Protein AF-A0A0S4R2A6-F1 (afdb_monomer)

Foldseek 3Di:
DEAVPDDPDDDDPVVLCVNLVVVVWDFAFPAVPDVVTDTYTHHPVVVVVVVVVVVVVCVVQPDDAAEAEQEDELPDDPVVLVVSLVVCLVSLLQQHKYKYKYFADDPCQVPCVSVQVSVVVSCVVCVVFWHWPAHWDDDRRMTITMIGGPDHRDRPPPPPPPDPDD

Mean predicted aligned error: 11.45 Å

pLDDT: mean 87.38, std 13.79, range [41.09, 98.19]

Structure (mmCIF, N/CA/C/O backbone):
data_AF-A0A0S4R2A6-F1
#
_entry.id   AF-A0A0S4R2A6-F1
#
loop_
_atom_site.group_PDB
_atom_site.id
_atom_site.type_symbol
_atom_site.label_atom_id
_atom_site.label_alt_id
_atom_site.label_comp_id
_atom_site.label_asym_id
_atom_site.label_entity_id
_atom_site.label_seq_id
_atom_site.pdbx_PDB_ins_code
_atom_site.Cartn_x
_atom_site.Cartn_y
_atom_site.Cartn_z
_atom_site.occupancy
_atom_site.B_iso_or_equiv
_atom_site.auth_seq_id
_atom_site.auth_comp_id
_atom_site.auth_asym_id
_atom_site.auth_atom_id
_atom_site.pdbx_PDB_model_num
ATOM 1 N N . MET A 1 1 ? -30.304 -0.142 32.730 1.00 82.12 1 MET A N 1
ATOM 2 C CA . MET A 1 1 ? -30.134 -1.591 32.470 1.00 82.12 1 MET A CA 1
ATOM 3 C C . MET A 1 1 ? -29.332 -2.183 33.611 1.00 82.12 1 MET A C 1
ATOM 5 O O . MET A 1 1 ? -28.388 -1.523 34.043 1.00 82.12 1 MET A O 1
ATOM 9 N N . GLY A 1 2 ? -29.697 -3.368 34.093 1.00 80.25 2 GLY A N 1
ATOM 10 C CA . GLY A 1 2 ? -28.904 -4.085 35.093 1.00 80.25 2 GLY A CA 1
ATOM 11 C C . GLY A 1 2 ? -27.649 -4.726 34.495 1.00 80.25 2 GLY A C 1
ATOM 12 O O . GLY A 1 2 ? -27.376 -4.592 33.294 1.00 80.25 2 GLY A O 1
ATOM 13 N N . ALA A 1 3 ? -26.872 -5.398 35.345 1.00 76.69 3 ALA A N 1
ATOM 14 C CA . ALA A 1 3 ? -25.511 -5.851 35.041 1.00 76.69 3 ALA A CA 1
ATOM 15 C C . ALA A 1 3 ? -25.443 -6.811 33.840 1.00 76.69 3 ALA A C 1
ATOM 17 O O . ALA A 1 3 ? -24.618 -6.640 32.936 1.00 76.69 3 ALA A O 1
ATOM 18 N N . GLU A 1 4 ? -26.382 -7.756 33.774 1.00 79.44 4 GLU A N 1
ATOM 19 C CA . GLU A 1 4 ? -26.455 -8.780 32.722 1.00 79.44 4 GLU A CA 1
ATOM 20 C C . GLU A 1 4 ? -27.282 -8.349 31.497 1.00 79.44 4 GLU A C 1
ATOM 22 O O . GLU A 1 4 ? -27.493 -9.126 30.570 1.00 79.44 4 GLU A O 1
ATOM 27 N N . GLY A 1 5 ? -27.711 -7.082 31.442 1.00 76.56 5 GLY A N 1
ATOM 28 C CA . GLY A 1 5 ? -28.502 -6.544 30.328 1.00 76.56 5 GLY A CA 1
ATOM 29 C C . GLY A 1 5 ? -30.015 -6.570 30.546 1.00 76.56 5 GLY A C 1
ATOM 30 O O . GLY A 1 5 ? -30.762 -6.230 29.631 1.00 76.56 5 GLY A O 1
ATOM 31 N N . GLU A 1 6 ? -30.473 -6.901 31.752 1.00 86.06 6 GLU A N 1
ATOM 32 C CA . GLU A 1 6 ? -31.879 -6.785 32.140 1.00 86.06 6 GLU A CA 1
ATOM 33 C C . GLU A 1 6 ? -32.392 -5.336 32.040 1.00 86.06 6 GLU A C 1
ATOM 35 O O . GLU A 1 6 ? -31.704 -4.350 32.354 1.00 86.06 6 GLU A O 1
ATOM 40 N N . GLN A 1 7 ? -33.636 -5.191 31.595 1.00 84.00 7 GLN A N 1
ATOM 41 C CA . GLN A 1 7 ? -34.257 -3.891 31.401 1.00 84.00 7 GLN A CA 1
ATOM 42 C C . GLN A 1 7 ? -35.076 -3.504 32.636 1.00 84.00 7 GLN A C 1
ATOM 44 O O . GLN A 1 7 ? -36.223 -3.898 32.784 1.00 84.00 7 GLN A O 1
ATOM 49 N N . ILE A 1 8 ? -34.473 -2.685 33.500 1.00 83.00 8 ILE A N 1
ATOM 50 C CA . ILE A 1 8 ? -35.092 -2.169 34.737 1.00 83.00 8 ILE A CA 1
ATOM 51 C C . ILE A 1 8 ? -36.173 -1.098 34.445 1.00 83.00 8 ILE A C 1
ATOM 53 O O . ILE A 1 8 ? -37.059 -0.864 35.256 1.00 83.00 8 ILE A O 1
ATOM 57 N N . GLY A 1 9 ? -36.147 -0.471 33.261 1.00 86.50 9 GLY A N 1
ATOM 58 C CA . GLY A 1 9 ? -37.077 0.600 32.877 1.00 86.50 9 GLY A CA 1
ATOM 59 C C . GLY A 1 9 ? -36.553 2.006 33.193 1.00 86.50 9 GLY A C 1
ATOM 60 O O . GLY A 1 9 ? -35.350 2.201 33.374 1.00 86.50 9 GLY A O 1
ATOM 61 N N . ILE A 1 10 ? -37.450 2.999 33.187 1.00 90.94 10 ILE A N 1
ATOM 62 C CA . ILE A 1 10 ? -37.125 4.397 33.511 1.00 90.94 10 ILE A CA 1
ATOM 63 C C . ILE A 1 10 ? -37.256 4.569 35.024 1.00 90.94 10 ILE A C 1
ATOM 65 O O . ILE A 1 10 ? -38.353 4.449 35.561 1.00 90.94 10 ILE A O 1
ATOM 69 N N . VAL A 1 11 ? -36.147 4.871 35.691 1.00 91.38 11 VAL A N 1
ATOM 70 C CA . VAL A 1 11 ? -36.084 5.087 37.142 1.00 91.38 11 VAL A CA 1
ATOM 71 C C . VAL A 1 11 ? -35.444 6.436 37.458 1.00 91.38 11 VAL A C 1
ATOM 73 O O . VAL A 1 11 ? -34.810 7.055 36.599 1.00 91.38 11 VAL A O 1
ATOM 76 N N . SER A 1 12 ? -35.606 6.900 38.697 1.00 93.44 12 SER A N 1
ATOM 77 C CA . SER A 1 12 ? -34.904 8.093 39.175 1.00 93.44 12 SER A CA 1
ATOM 78 C C . SER A 1 12 ? -33.397 7.839 39.300 1.00 93.44 12 SER A C 1
ATOM 80 O O . SER A 1 12 ? -32.956 6.707 39.509 1.00 93.44 12 SER A O 1
ATOM 82 N N . ILE A 1 13 ? -32.591 8.904 39.235 1.00 91.25 13 ILE A N 1
ATOM 83 C CA . ILE A 1 13 ? -31.137 8.793 39.418 1.00 91.25 13 ILE A CA 1
ATOM 84 C C . ILE A 1 13 ? -30.766 8.234 40.800 1.00 91.25 13 ILE A C 1
ATOM 86 O O . ILE A 1 13 ? -29.842 7.438 40.903 1.00 91.25 13 ILE A O 1
ATOM 90 N N . GLY A 1 14 ? -31.509 8.598 41.853 1.00 93.69 14 GLY A N 1
ATOM 91 C CA . GLY A 1 14 ? -31.253 8.112 43.211 1.00 93.69 14 GLY A CA 1
ATOM 92 C C . GLY A 1 14 ? -31.479 6.607 43.342 1.00 93.69 14 GLY A C 1
ATOM 93 O O . GLY A 1 14 ? -30.673 5.909 43.950 1.00 93.69 14 GLY A O 1
ATOM 94 N N . GLU A 1 15 ? -32.533 6.092 42.708 1.00 92.19 15 GLU A N 1
ATOM 95 C CA . GLU A 1 15 ? -32.803 4.656 42.681 1.00 92.19 15 GLU A CA 1
ATOM 96 C C . GLU A 1 15 ? -31.758 3.895 41.863 1.00 92.19 15 GLU A C 1
ATOM 98 O O . GLU A 1 15 ? -31.257 2.869 42.316 1.00 92.19 15 GLU A O 1
ATOM 103 N N . ALA A 1 16 ? -31.352 4.437 40.712 1.00 91.62 16 ALA A N 1
ATOM 104 C CA . ALA A 1 16 ? -30.283 3.859 39.904 1.00 91.62 16 ALA A CA 1
ATOM 105 C C . ALA A 1 16 ? -28.935 3.810 40.651 1.00 91.62 16 ALA A C 1
ATOM 107 O O . ALA A 1 16 ? -28.229 2.807 40.568 1.00 91.62 16 ALA A O 1
ATOM 108 N N . MET A 1 17 ? -28.594 4.862 41.405 1.00 92.94 17 MET A N 1
ATOM 109 C CA . MET A 1 17 ? -27.383 4.910 42.236 1.00 92.94 17 MET A CA 1
ATOM 110 C C . MET A 1 17 ? -27.434 3.902 43.388 1.00 92.94 17 MET A C 1
ATOM 112 O O . MET A 1 17 ? -26.437 3.236 43.654 1.00 92.94 17 MET A O 1
ATOM 116 N N . ARG A 1 18 ? -28.595 3.745 44.040 1.00 93.62 18 ARG A N 1
ATOM 117 C CA . ARG A 1 18 ? -28.790 2.732 45.088 1.00 93.62 18 ARG A CA 1
ATOM 118 C C . ARG A 1 18 ? -28.590 1.319 44.536 1.00 93.62 18 ARG A C 1
ATOM 120 O O . ARG A 1 18 ? -27.851 0.546 45.129 1.00 93.62 18 ARG A O 1
ATOM 127 N N . LEU A 1 19 ? -29.198 1.008 43.389 1.00 91.25 19 LEU A N 1
ATOM 128 C CA . LEU A 1 19 ? -29.057 -0.297 42.732 1.00 91.25 19 LEU A CA 1
ATOM 129 C C . LEU A 1 19 ? -27.605 -0.594 42.331 1.00 91.25 19 LEU A C 1
ATOM 131 O O . LEU A 1 19 ? -27.164 -1.733 42.434 1.00 91.25 19 LEU A O 1
ATOM 135 N N . ALA A 1 20 ? -26.857 0.423 41.892 1.00 92.25 20 ALA A N 1
ATOM 136 C CA . ALA A 1 20 ? -25.431 0.287 41.604 1.00 92.25 20 ALA A CA 1
ATOM 137 C C . ALA A 1 20 ? -24.642 -0.094 42.866 1.00 92.25 20 ALA A C 1
ATOM 139 O O . ALA A 1 20 ? -23.876 -1.052 42.848 1.00 92.25 20 ALA A O 1
ATOM 140 N N . GLN A 1 21 ? -24.896 0.606 43.974 1.00 92.69 21 GLN A N 1
ATOM 141 C CA . GLN A 1 21 ? -24.217 0.372 45.245 1.00 92.69 21 GLN A CA 1
ATOM 142 C C . GLN A 1 21 ? -24.573 -0.983 45.874 1.00 92.69 21 GLN A C 1
ATOM 144 O O . GLN A 1 21 ? -23.696 -1.646 46.409 1.00 92.69 21 GLN A O 1
ATOM 149 N N . GLU A 1 22 ? -25.829 -1.424 45.776 1.00 92.25 22 GLU A N 1
ATOM 150 C CA . GLU A 1 22 ? -26.264 -2.750 46.249 1.00 92.25 22 GLU A CA 1
ATOM 151 C C . GLU A 1 22 ? -25.637 -3.902 45.463 1.00 92.25 22 GLU A C 1
ATOM 153 O O . GLU A 1 22 ? -25.485 -5.000 45.994 1.00 92.25 22 GLU A O 1
ATOM 158 N N . ALA A 1 23 ? -25.284 -3.651 44.205 1.00 89.56 23 ALA A N 1
ATOM 159 C CA . ALA A 1 23 ? -24.623 -4.616 43.343 1.00 89.56 23 ALA A CA 1
ATOM 160 C C . ALA A 1 23 ? -23.085 -4.512 43.377 1.00 89.56 23 ALA A C 1
ATOM 162 O O . ALA A 1 23 ? -22.440 -5.273 42.660 1.00 89.56 23 ALA A O 1
ATOM 163 N N . ASP A 1 24 ? -22.503 -3.584 44.152 1.00 91.50 24 ASP A N 1
ATOM 164 C CA . ASP A 1 24 ? -21.073 -3.228 44.109 1.00 91.50 24 ASP A CA 1
ATOM 165 C C . ASP A 1 24 ? -20.575 -2.905 42.677 1.00 91.50 24 ASP A C 1
ATOM 167 O O . ASP A 1 24 ? -19.480 -3.291 42.260 1.00 91.50 24 ASP A O 1
ATOM 171 N N . LEU A 1 25 ? -21.399 -2.198 41.896 1.00 93.00 25 LEU A N 1
ATOM 172 C CA . LEU A 1 25 ? -21.130 -1.788 40.512 1.00 93.00 25 LEU A CA 1
ATOM 173 C C . LEU A 1 25 ? -21.196 -0.265 40.345 1.00 93.00 25 LEU A C 1
ATOM 175 O O . LEU A 1 25 ? -21.707 0.462 41.195 1.00 93.00 25 LEU A O 1
ATOM 179 N N . ASP A 1 26 ? -20.751 0.222 39.185 1.00 92.88 26 ASP A N 1
ATOM 180 C CA . ASP A 1 26 ? -20.897 1.619 38.788 1.00 92.88 26 ASP A CA 1
ATOM 181 C C . ASP A 1 26 ? -22.165 1.832 37.947 1.00 92.88 26 ASP A C 1
ATOM 183 O O . ASP A 1 26 ? -22.507 1.032 37.070 1.00 92.88 26 ASP A O 1
ATOM 187 N N . LEU A 1 27 ? -22.838 2.968 38.147 1.00 94.06 27 LEU A N 1
ATOM 188 C CA . LEU A 1 27 ? -23.860 3.464 37.225 1.00 94.06 27 LEU A CA 1
ATOM 189 C C . LEU A 1 27 ? -23.181 4.234 36.085 1.00 94.06 27 LEU A C 1
ATOM 191 O O . LEU A 1 27 ? -22.748 5.370 36.267 1.00 94.06 27 LEU A O 1
ATOM 195 N N . VAL A 1 28 ? -23.108 3.636 34.896 1.00 93.06 28 VAL A N 1
ATOM 196 C CA . VAL A 1 28 ? -22.410 4.221 33.740 1.00 93.06 28 VAL A CA 1
ATOM 197 C C . VAL A 1 28 ? -23.403 4.655 32.666 1.00 93.06 28 VAL A C 1
ATOM 199 O O . VAL A 1 28 ? -24.205 3.856 32.180 1.00 93.06 28 VAL A O 1
ATOM 202 N N . GLU A 1 29 ? -23.335 5.915 32.240 1.00 92.56 29 GLU A N 1
ATOM 203 C CA . GLU A 1 29 ? -24.103 6.422 31.098 1.00 92.56 29 GLU A CA 1
ATOM 204 C C . GLU A 1 29 ? -23.548 5.853 29.783 1.00 92.56 29 GLU A C 1
ATOM 206 O O . GLU A 1 29 ? -22.422 6.147 29.386 1.00 92.56 29 GLU A O 1
ATOM 211 N N . VAL A 1 30 ? -24.341 5.034 29.084 1.00 90.06 30 VAL A N 1
ATOM 212 C CA . VAL A 1 30 ? -23.941 4.401 27.811 1.00 90.06 30 VAL A CA 1
ATOM 213 C C . VAL A 1 30 ? -24.556 5.082 26.588 1.00 90.06 30 VAL A C 1
ATOM 215 O O . VAL A 1 30 ? -23.997 4.990 25.496 1.00 90.06 30 VAL A O 1
ATOM 218 N N . ALA A 1 31 ? -25.677 5.790 26.755 1.00 90.25 31 ALA A N 1
ATOM 219 C CA . ALA A 1 31 ? -26.261 6.645 25.721 1.00 90.25 31 ALA A CA 1
ATOM 220 C C . ALA A 1 31 ? -26.770 7.963 26.338 1.00 90.25 31 ALA A C 1
ATOM 222 O O . ALA A 1 31 ? -27.964 8.088 26.627 1.00 90.25 31 ALA A O 1
ATOM 223 N N . PRO A 1 32 ? -25.883 8.957 26.538 1.00 90.06 32 PRO A N 1
ATOM 224 C CA . PRO A 1 32 ? -26.241 10.226 27.181 1.00 90.06 32 PRO A CA 1
ATOM 225 C C . PRO A 1 32 ? -27.169 11.099 26.322 1.00 90.06 32 PRO A C 1
ATOM 227 O O . PRO A 1 32 ? -27.855 11.978 26.830 1.00 90.06 32 PRO A O 1
ATOM 230 N N . THR A 1 33 ? -27.213 10.867 25.007 1.00 92.94 33 THR A N 1
ATOM 231 C CA . THR A 1 33 ? -28.045 11.631 24.063 1.00 92.94 33 THR A CA 1
ATOM 232 C C . THR A 1 33 ? -29.469 11.090 23.917 1.00 92.94 33 THR A C 1
ATOM 234 O O . THR A 1 33 ? -30.302 11.735 23.276 1.00 92.94 33 THR A O 1
ATOM 237 N N . ALA A 1 34 ? -29.764 9.916 24.484 1.00 91.56 34 ALA A N 1
ATOM 238 C CA . ALA A 1 34 ? -31.102 9.336 24.474 1.00 91.56 34 ALA A CA 1
ATOM 239 C C . ALA A 1 34 ? -32.061 10.115 25.393 1.00 91.56 34 ALA A C 1
ATOM 241 O O . ALA A 1 34 ? -31.638 10.822 26.308 1.00 91.56 34 ALA A O 1
ATOM 242 N N . ARG A 1 35 ? -33.373 9.992 25.151 1.00 88.31 35 ARG A N 1
ATOM 243 C CA . ARG A 1 35 ? -34.418 10.601 25.988 1.00 88.31 35 ARG A CA 1
ATOM 244 C C . ARG A 1 35 ? -35.402 9.531 26.472 1.00 88.31 35 ARG A C 1
ATOM 246 O O . ARG A 1 35 ? -36.223 9.094 25.667 1.00 88.31 35 ARG A O 1
ATOM 253 N N . PRO A 1 36 ? -35.356 9.138 27.758 1.00 88.06 36 PRO A N 1
ATOM 254 C CA . PRO A 1 36 ? -34.365 9.529 28.776 1.00 88.06 36 PRO A CA 1
ATOM 255 C C . PRO A 1 36 ? -32.959 8.942 28.503 1.00 88.06 36 PRO A C 1
ATOM 257 O O . PRO A 1 36 ? -32.858 7.976 27.739 1.00 88.06 36 PRO A O 1
ATOM 260 N N . PRO A 1 37 ? -31.880 9.498 29.100 1.00 91.50 37 PRO A N 1
ATOM 261 C CA . PRO A 1 37 ? -30.534 8.933 28.998 1.00 91.50 37 PRO A CA 1
ATOM 262 C C . PRO A 1 37 ? -30.504 7.467 29.423 1.00 91.50 37 PRO A C 1
ATOM 264 O O . PRO A 1 37 ? -31.199 7.062 30.358 1.00 91.50 37 PRO A O 1
ATOM 267 N N . VAL A 1 38 ? -29.693 6.662 28.738 1.00 91.88 38 VAL A N 1
ATOM 268 C CA . VAL A 1 38 ? -29.591 5.231 29.039 1.00 91.88 38 VAL A CA 1
ATOM 269 C C . VAL A 1 38 ? -28.333 4.968 29.852 1.00 91.88 38 VAL A C 1
ATOM 271 O O . VAL A 1 38 ? -27.216 5.112 29.349 1.00 91.88 38 VAL A O 1
ATOM 274 N N . CYS A 1 39 ? -28.533 4.527 31.093 1.00 93.00 39 CYS A N 1
ATOM 275 C CA . CYS A 1 39 ? -27.474 4.091 31.998 1.00 93.00 39 CYS A CA 1
ATOM 276 C C . CYS A 1 39 ? -27.460 2.563 32.135 1.00 93.00 39 CYS A C 1
ATOM 278 O O . CYS A 1 39 ? -28.505 1.896 32.071 1.00 93.00 39 CYS A O 1
ATOM 280 N N . LYS A 1 40 ? -26.276 1.999 32.354 1.00 92.19 40 LYS A N 1
ATOM 281 C CA . LYS A 1 40 ? -26.052 0.576 32.597 1.00 92.19 40 LYS A CA 1
ATOM 282 C C . LYS A 1 40 ? -25.213 0.394 33.860 1.00 92.19 40 LYS A C 1
ATOM 284 O O . LYS A 1 40 ? -24.220 1.092 34.034 1.00 92.19 40 LYS A O 1
ATOM 289 N N . LEU A 1 41 ? -25.615 -0.556 34.700 1.00 92.25 41 LEU A N 1
ATOM 290 C CA . LEU A 1 41 ? -24.809 -1.007 35.831 1.00 92.25 41 LEU A CA 1
ATOM 291 C C . LEU A 1 41 ? -23.660 -1.877 35.313 1.00 92.25 41 LEU A C 1
ATOM 293 O O . LEU A 1 41 ? -23.907 -2.842 34.587 1.00 92.25 41 LEU A O 1
ATOM 297 N N . MET A 1 42 ? -22.415 -1.515 35.610 1.00 91.00 42 MET A N 1
ATOM 298 C CA . MET A 1 42 ? -21.230 -2.285 35.216 1.00 91.00 42 MET A CA 1
ATOM 299 C C . MET A 1 42 ? -20.007 -1.901 36.050 1.00 91.00 42 MET A C 1
ATOM 301 O O . MET A 1 42 ? -19.958 -0.808 36.589 1.00 91.00 42 MET A O 1
ATOM 305 N N . ASP A 1 43 ? -18.986 -2.756 36.079 1.00 91.69 43 ASP A N 1
ATOM 306 C CA . ASP A 1 43 ? -17.654 -2.378 36.567 1.00 91.69 43 ASP A CA 1
ATOM 307 C C . ASP A 1 43 ? -16.952 -1.534 35.493 1.00 91.69 43 ASP A C 1
ATOM 309 O O . ASP A 1 43 ? -16.537 -2.039 34.435 1.00 91.69 43 ASP A O 1
ATOM 313 N N . TYR A 1 44 ? -16.842 -0.229 35.739 1.00 88.56 44 TYR A N 1
ATOM 314 C CA . TYR A 1 44 ? -16.256 0.698 34.777 1.00 88.56 44 TYR A CA 1
ATOM 315 C C . TYR A 1 44 ? -14.746 0.480 34.604 1.00 88.56 44 TYR A C 1
ATOM 317 O O . TYR A 1 44 ? -14.212 0.638 33.497 1.00 88.56 44 TYR A O 1
ATOM 325 N N . GLY A 1 45 ? -14.048 0.077 35.669 1.00 88.94 45 GLY A N 1
ATOM 326 C CA . GLY A 1 45 ? -12.614 -0.210 35.646 1.00 88.94 45 GLY A CA 1
ATOM 327 C C . GLY A 1 4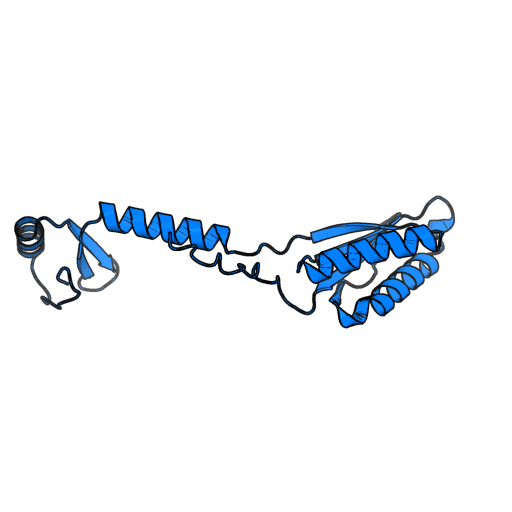5 ? -12.286 -1.386 34.728 1.00 88.94 45 GLY A C 1
ATOM 328 O O . GLY A 1 45 ? -11.439 -1.266 33.831 1.00 88.94 45 GLY A O 1
ATOM 329 N N . LYS A 1 46 ? -13.014 -2.493 34.893 1.00 89.12 46 LYS A N 1
ATOM 330 C CA . LYS A 1 46 ? -12.909 -3.685 34.045 1.00 89.12 46 LYS A CA 1
ATOM 331 C C . LYS A 1 46 ? -13.298 -3.384 32.599 1.00 89.12 46 LYS A C 1
ATOM 333 O O . LYS A 1 46 ? -12.542 -3.725 31.687 1.00 89.12 46 LYS A O 1
ATOM 338 N N . PHE A 1 47 ? -14.411 -2.681 32.376 1.00 87.50 47 PHE A N 1
ATOM 339 C CA . PHE A 1 47 ? -14.847 -2.296 31.030 1.00 87.50 47 PHE A CA 1
ATOM 340 C C . PHE A 1 47 ? -13.791 -1.457 30.294 1.00 87.50 47 PHE A C 1
ATOM 342 O O . PHE A 1 47 ? -13.473 -1.721 29.129 1.00 87.50 47 PHE A O 1
ATOM 349 N N . LYS A 1 48 ? -13.200 -0.464 30.971 1.00 87.81 48 LYS A N 1
ATOM 350 C CA . LYS A 1 48 ? -12.131 0.365 30.400 1.00 87.81 48 LYS A CA 1
ATOM 351 C C . LYS A 1 48 ? -10.909 -0.477 30.035 1.00 87.81 48 LYS A C 1
ATOM 353 O O . LYS A 1 48 ? -10.361 -0.301 28.946 1.00 87.81 48 LYS A O 1
ATOM 358 N N . TYR A 1 49 ? -10.510 -1.405 30.904 1.00 88.56 49 TYR A N 1
ATOM 359 C CA . TYR A 1 49 ? -9.393 -2.311 30.641 1.00 88.56 49 TYR A CA 1
ATOM 360 C C . TYR A 1 49 ? -9.647 -3.206 29.420 1.00 88.56 49 TYR A C 1
ATOM 362 O O . TYR A 1 49 ? -8.808 -3.263 28.519 1.00 88.56 49 TYR A O 1
ATOM 370 N N . GLU A 1 50 ? -10.807 -3.860 29.342 1.00 88.06 50 GLU A N 1
ATOM 371 C CA . GLU A 1 50 ? -11.175 -4.729 28.216 1.00 88.06 50 GLU A CA 1
ATOM 372 C C . GLU A 1 50 ? -11.287 -3.949 26.899 1.00 88.06 50 GLU A C 1
ATOM 374 O O . GLU A 1 50 ? -10.791 -4.395 25.860 1.00 88.06 50 GLU A O 1
ATOM 379 N N . SER A 1 51 ? -11.873 -2.750 26.935 1.00 85.19 51 SER A N 1
ATOM 380 C CA . SER A 1 51 ? -11.948 -1.846 25.781 1.00 85.19 51 SER A CA 1
ATOM 381 C C . SER A 1 51 ? -10.558 -1.416 25.304 1.00 85.19 51 SER A C 1
ATOM 383 O O . SER A 1 51 ? -10.267 -1.429 24.102 1.00 85.19 51 SER A O 1
ATOM 385 N N . ASP A 1 52 ? -9.657 -1.095 26.234 1.00 86.38 52 ASP A N 1
ATOM 386 C CA . ASP A 1 52 ? -8.274 -0.737 25.929 1.00 86.38 52 ASP A CA 1
ATOM 387 C C . ASP A 1 52 ? -7.484 -1.923 25.360 1.00 86.38 52 ASP A C 1
ATOM 389 O O . ASP A 1 52 ? -6.746 -1.745 24.384 1.00 86.38 52 ASP A O 1
ATOM 393 N N . GLN A 1 53 ? -7.662 -3.130 25.906 1.00 87.12 53 GLN A N 1
ATOM 394 C CA . GLN A 1 53 ? -7.074 -4.360 25.366 1.00 87.12 53 GLN A CA 1
ATOM 395 C C . GLN A 1 53 ? -7.582 -4.639 23.951 1.00 87.12 53 GLN A C 1
ATOM 397 O O . GLN A 1 53 ? -6.781 -4.735 23.020 1.00 87.12 53 GLN A O 1
ATOM 402 N N . LYS A 1 54 ? -8.902 -4.633 23.745 1.00 84.75 54 LYS A N 1
ATOM 403 C CA . LYS A 1 54 ? -9.524 -4.832 22.429 1.00 84.75 54 LYS A CA 1
ATOM 404 C C . LYS A 1 54 ? -9.053 -3.790 21.414 1.00 84.75 54 LYS A C 1
ATOM 406 O O . LYS A 1 54 ? -8.763 -4.125 20.266 1.00 84.75 54 LYS A O 1
ATOM 411 N N . ARG A 1 55 ? -8.902 -2.525 21.826 1.00 82.06 55 ARG A N 1
ATOM 412 C CA . ARG A 1 55 ? -8.356 -1.453 20.976 1.00 82.06 55 ARG A CA 1
ATOM 413 C C . ARG A 1 55 ? -6.885 -1.689 20.630 1.00 82.06 55 ARG A C 1
ATOM 415 O O . ARG A 1 55 ? -6.487 -1.440 19.491 1.00 82.06 55 ARG A O 1
ATOM 422 N N . ARG A 1 56 ? -6.068 -2.164 21.575 1.00 83.00 56 ARG A N 1
ATOM 423 C CA . ARG A 1 56 ? -4.657 -2.523 21.333 1.00 83.00 56 ARG A CA 1
ATOM 424 C C . ARG A 1 56 ? -4.539 -3.709 20.380 1.00 83.00 56 ARG A C 1
ATOM 426 O O . ARG A 1 56 ? -3.741 -3.645 19.449 1.00 83.00 56 ARG A O 1
ATOM 433 N N . GLU A 1 57 ? -5.342 -4.749 20.564 1.00 81.44 57 GLU A N 1
ATOM 434 C CA . GLU A 1 57 ? -5.386 -5.910 19.671 1.00 81.44 57 GLU A CA 1
ATOM 435 C C . GLU A 1 57 ? -5.858 -5.537 18.264 1.00 81.44 57 GLU A C 1
ATOM 437 O O . GLU A 1 57 ? -5.225 -5.928 17.284 1.00 81.44 57 GLU A O 1
ATOM 442 N N . ALA A 1 58 ? -6.908 -4.718 18.150 1.00 75.06 58 ALA A N 1
ATOM 443 C CA . ALA A 1 58 ? -7.392 -4.216 16.868 1.00 75.06 58 ALA A CA 1
ATOM 444 C C . ALA A 1 58 ? -6.315 -3.407 16.130 1.00 75.06 58 ALA A C 1
ATOM 446 O O . ALA A 1 58 ? -6.102 -3.622 14.940 1.00 75.06 58 ALA A O 1
ATOM 447 N N . ARG A 1 59 ? -5.583 -2.534 16.837 1.00 73.81 59 ARG A N 1
ATOM 448 C CA . ARG A 1 59 ? -4.454 -1.780 16.264 1.00 73.81 59 ARG A CA 1
ATOM 449 C C . ARG A 1 59 ? -3.303 -2.685 15.831 1.00 73.81 59 ARG A C 1
ATOM 451 O O . ARG A 1 59 ? -2.739 -2.457 14.770 1.00 73.81 59 ARG A O 1
ATOM 458 N N . LYS A 1 60 ? -2.958 -3.709 16.619 1.00 72.19 60 LYS A N 1
ATOM 459 C CA . LYS A 1 60 ? -1.911 -4.684 16.256 1.00 72.19 60 LYS A CA 1
ATOM 460 C C . LYS A 1 60 ? -2.297 -5.517 15.032 1.00 72.19 60 LYS A C 1
ATOM 462 O O . LYS A 1 60 ? -1.441 -5.830 14.215 1.00 72.19 60 LYS A O 1
ATOM 467 N N . ASN A 1 61 ? -3.574 -5.871 14.908 1.00 69.44 61 ASN A N 1
ATOM 468 C CA . ASN A 1 61 ? -4.087 -6.684 13.806 1.00 69.44 61 ASN A CA 1
ATOM 469 C C . ASN A 1 61 ? -4.465 -5.856 12.565 1.00 69.44 61 ASN A C 1
ATOM 471 O O . ASN A 1 61 ? -4.788 -6.433 11.525 1.00 69.44 61 ASN A O 1
ATOM 475 N N . GLN A 1 62 ? -4.452 -4.523 12.653 1.00 69.31 62 GLN A N 1
ATOM 476 C CA . GLN A 1 62 ? -4.660 -3.656 11.503 1.00 69.31 62 GLN A CA 1
ATOM 477 C C . GLN A 1 62 ? -3.431 -3.737 10.599 1.00 69.31 62 GLN A C 1
ATOM 479 O O . GLN A 1 62 ? -2.374 -3.193 10.917 1.00 69.31 62 GLN A O 1
ATOM 484 N N . VAL A 1 63 ? -3.565 -4.403 9.454 1.00 67.44 63 VAL A N 1
ATOM 485 C CA . VAL A 1 63 ? -2.473 -4.448 8.485 1.00 67.44 63 VAL A CA 1
ATOM 486 C C . VAL A 1 63 ? -2.387 -3.096 7.783 1.00 67.44 63 VAL A C 1
ATOM 488 O O . VAL A 1 63 ? -3.303 -2.694 7.066 1.00 67.44 63 VAL A O 1
ATOM 491 N N . GLN A 1 64 ? -1.305 -2.363 8.036 1.00 70.19 64 GLN A N 1
ATOM 492 C CA . GLN A 1 64 ? -1.035 -1.098 7.363 1.00 70.19 64 GLN A CA 1
ATOM 493 C C . GLN A 1 64 ? -0.421 -1.385 5.997 1.00 70.19 64 GLN A C 1
ATOM 495 O O . GLN A 1 64 ? 0.692 -1.895 5.913 1.00 70.19 64 GLN A O 1
ATOM 500 N N . THR A 1 65 ? -1.131 -1.033 4.928 1.00 79.19 65 THR A N 1
ATOM 501 C CA . THR A 1 65 ? -0.544 -0.996 3.587 1.00 79.19 65 THR A CA 1
ATOM 502 C C . THR A 1 65 ? 0.478 0.133 3.528 1.00 79.19 65 THR A C 1
ATOM 504 O O . THR A 1 65 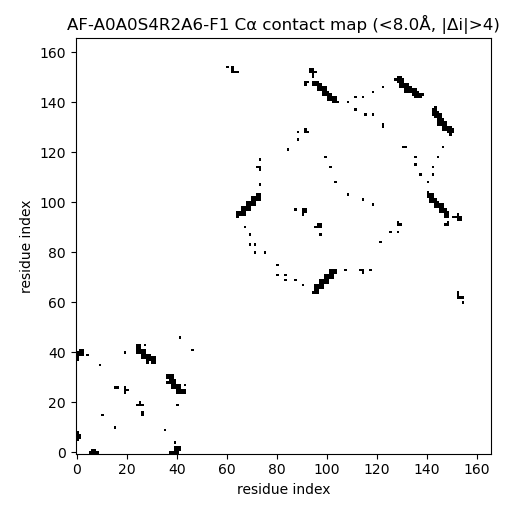? 0.114 1.310 3.609 1.00 79.19 65 THR A O 1
ATOM 507 N N . VAL A 1 66 ? 1.755 -0.215 3.380 1.00 89.62 66 VAL A N 1
ATOM 508 C CA . VAL A 1 66 ? 2.842 0.758 3.242 1.00 89.62 66 VAL A CA 1
ATOM 509 C C . VAL A 1 66 ? 3.195 0.909 1.762 1.00 89.62 66 VAL A C 1
ATOM 511 O O . VAL A 1 66 ? 3.070 -0.027 0.975 1.00 89.62 66 VAL A O 1
ATOM 514 N N . ILE A 1 67 ? 3.645 2.101 1.364 1.00 94.88 67 ILE A N 1
ATOM 515 C CA . ILE A 1 67 ? 4.229 2.317 0.036 1.00 94.88 67 ILE A CA 1
ATOM 516 C C . ILE A 1 67 ? 5.736 2.076 0.134 1.00 94.88 67 ILE A C 1
ATOM 518 O O . ILE A 1 67 ? 6.459 2.847 0.766 1.00 94.88 67 ILE A O 1
ATOM 522 N N . LYS A 1 68 ? 6.220 1.008 -0.495 1.00 96.75 68 LYS A N 1
ATOM 523 C CA . LYS A 1 68 ? 7.651 0.714 -0.630 1.00 96.75 68 LYS A CA 1
ATOM 524 C C . LYS A 1 68 ? 8.203 1.394 -1.874 1.00 96.75 68 LYS A C 1
ATOM 526 O O . LYS A 1 68 ? 7.553 1.431 -2.914 1.00 96.75 68 LYS A O 1
ATOM 531 N N . GLU A 1 69 ? 9.416 1.923 -1.788 1.00 97.12 69 GLU A N 1
ATOM 532 C CA . GLU A 1 69 ? 10.075 2.542 -2.936 1.00 97.12 69 GLU A CA 1
ATOM 533 C C . GLU A 1 69 ? 11.033 1.569 -3.616 1.00 97.12 69 GLU A C 1
ATOM 535 O O . GLU A 1 69 ? 11.839 0.905 -2.962 1.00 97.12 69 GLU A O 1
ATOM 540 N N . MET A 1 70 ? 10.991 1.534 -4.946 1.00 97.56 70 MET A N 1
ATOM 541 C CA . MET A 1 70 ? 11.960 0.814 -5.762 1.00 97.56 70 MET A CA 1
ATOM 542 C C . MET A 1 70 ? 12.560 1.755 -6.798 1.00 97.56 70 MET A C 1
ATOM 544 O O . MET A 1 70 ? 11.834 2.390 -7.556 1.00 97.56 70 MET A O 1
ATOM 548 N N . LYS A 1 71 ? 13.889 1.855 -6.845 1.00 96.69 71 LYS A N 1
ATOM 549 C CA . LYS A 1 71 ? 14.596 2.732 -7.787 1.00 96.69 71 LYS A CA 1
ATOM 550 C C . LYS A 1 71 ? 15.326 1.909 -8.839 1.00 96.69 71 LYS A C 1
ATOM 552 O O . LYS A 1 71 ? 16.054 0.979 -8.500 1.00 96.69 71 LYS A O 1
ATOM 557 N N . LEU A 1 72 ? 15.149 2.293 -10.096 1.00 96.06 72 LEU A N 1
ATOM 558 C CA . LEU A 1 72 ? 15.721 1.653 -11.278 1.00 96.06 72 LEU A CA 1
ATOM 559 C C . LEU A 1 72 ? 16.384 2.708 -12.171 1.00 96.06 72 LEU A C 1
ATOM 561 O O . LEU A 1 72 ? 16.205 3.921 -12.000 1.00 96.06 72 LEU A O 1
ATOM 565 N N . ARG A 1 73 ? 17.162 2.243 -13.145 1.00 94.06 73 ARG A N 1
ATOM 566 C CA . ARG A 1 73 ? 17.845 3.090 -14.129 1.00 94.06 73 ARG A CA 1
ATOM 567 C C . ARG A 1 73 ? 17.473 2.643 -15.542 1.00 94.06 73 ARG A C 1
ATOM 569 O O . ARG A 1 73 ? 17.268 1.450 -15.733 1.00 94.06 73 ARG A O 1
ATOM 576 N N . PRO A 1 74 ? 17.431 3.555 -16.533 1.00 93.12 74 PRO A N 1
ATOM 577 C CA . PRO A 1 74 ? 17.074 3.194 -17.908 1.00 93.12 74 PRO A CA 1
ATOM 578 C C . PRO A 1 74 ? 17.960 2.098 -18.520 1.00 93.12 74 PRO A C 1
ATOM 580 O O . PRO A 1 74 ? 17.484 1.297 -19.313 1.00 93.12 74 PRO A O 1
ATOM 583 N N . LYS A 1 75 ? 19.242 2.053 -18.136 1.00 91.62 75 LYS A N 1
ATOM 584 C CA . LYS A 1 75 ? 20.238 1.069 -18.591 1.00 91.62 75 LYS A CA 1
ATOM 585 C C . LYS A 1 75 ? 20.572 0.045 -17.502 1.00 91.62 75 LYS A C 1
ATOM 587 O O . LYS A 1 75 ? 21.742 -0.182 -17.210 1.00 91.62 75 LYS A O 1
ATOM 592 N N . ILE A 1 76 ? 19.554 -0.465 -16.817 1.00 93.94 76 ILE A N 1
ATOM 593 C CA . ILE A 1 76 ? 19.741 -1.507 -15.806 1.00 93.94 76 ILE A CA 1
ATOM 594 C C . ILE A 1 76 ? 20.224 -2.809 -16.459 1.00 93.94 76 ILE A C 1
ATOM 596 O O . ILE A 1 76 ? 19.755 -3.178 -17.535 1.00 93.94 76 ILE A O 1
ATOM 600 N N . ASP A 1 77 ? 21.168 -3.480 -15.807 1.00 96.06 77 ASP A N 1
ATOM 601 C CA . ASP A 1 77 ? 21.648 -4.800 -16.211 1.00 96.06 77 ASP A CA 1
ATOM 602 C C . ASP A 1 77 ? 20.565 -5.878 -15.974 1.00 96.06 77 ASP A C 1
ATOM 604 O O . ASP A 1 77 ? 19.806 -5.757 -15.008 1.00 96.06 77 ASP A O 1
ATOM 608 N N . PRO A 1 78 ? 20.466 -6.937 -16.803 1.00 94.94 78 PRO A N 1
ATOM 609 C CA . PRO A 1 78 ? 19.481 -7.999 -16.605 1.00 94.94 78 PRO A CA 1
ATOM 610 C C . PRO A 1 78 ? 19.498 -8.643 -15.210 1.00 94.94 78 PRO A C 1
ATOM 612 O O . PRO A 1 78 ? 18.430 -8.903 -14.657 1.00 94.94 78 PRO A O 1
ATOM 615 N N . HIS A 1 79 ? 20.668 -8.868 -14.607 1.00 95.88 79 HIS A N 1
ATOM 616 C CA . HIS A 1 79 ? 20.768 -9.473 -13.277 1.00 95.88 79 HIS A CA 1
ATOM 617 C C . HIS A 1 79 ? 20.259 -8.530 -12.173 1.00 95.88 79 HIS A C 1
ATOM 619 O O . HIS A 1 79 ? 19.510 -8.946 -11.281 1.00 95.88 79 HIS A O 1
ATOM 625 N N . ASP A 1 80 ? 20.604 -7.239 -12.251 1.00 95.44 80 ASP A N 1
ATOM 626 C CA . ASP A 1 80 ? 20.073 -6.234 -11.318 1.00 95.44 80 ASP A CA 1
ATOM 627 C C . ASP A 1 80 ? 18.559 -6.067 -11.514 1.00 95.44 80 ASP A C 1
ATOM 629 O O . ASP A 1 80 ? 17.811 -5.997 -10.540 1.00 95.44 80 ASP A O 1
ATOM 633 N N . TYR A 1 81 ? 18.071 -6.101 -12.759 1.00 97.12 81 TYR A N 1
ATOM 634 C CA . TYR A 1 81 ? 16.637 -6.068 -13.045 1.00 97.12 81 TYR A CA 1
ATOM 635 C C . TYR A 1 81 ? 15.885 -7.206 -12.351 1.00 97.12 81 TYR A C 1
ATOM 637 O O . TYR A 1 81 ? 14.903 -6.942 -11.654 1.00 97.12 81 TYR A O 1
ATOM 645 N N . GLU A 1 82 ? 16.358 -8.446 -12.480 1.00 97.38 82 GLU A N 1
ATOM 646 C CA . GLU A 1 82 ? 15.740 -9.607 -11.831 1.00 97.38 82 GLU A CA 1
ATOM 647 C C . GLU A 1 82 ? 15.733 -9.476 -10.303 1.00 97.38 82 GLU A C 1
ATOM 649 O O . GLU A 1 82 ? 14.712 -9.732 -9.658 1.00 97.38 82 GLU A O 1
ATOM 654 N N . THR A 1 83 ? 16.821 -8.971 -9.718 1.00 97.12 83 THR A N 1
ATOM 655 C CA . THR A 1 83 ? 16.906 -8.704 -8.273 1.00 97.12 83 THR A CA 1
ATOM 656 C C . THR A 1 83 ? 15.855 -7.680 -7.831 1.00 97.12 83 THR A C 1
ATOM 658 O O . THR A 1 83 ? 15.111 -7.892 -6.865 1.00 97.12 83 THR A O 1
ATOM 661 N N . LYS A 1 84 ? 15.739 -6.562 -8.557 1.00 96.69 84 LYS A N 1
ATOM 662 C CA . LYS A 1 84 ? 14.773 -5.495 -8.249 1.00 96.69 84 LYS A CA 1
ATOM 663 C C . LYS A 1 84 ? 13.337 -5.964 -8.468 1.00 96.69 84 LYS A C 1
ATOM 665 O O . LYS A 1 84 ? 12.482 -5.671 -7.632 1.00 96.69 84 LYS A O 1
ATOM 670 N N . LYS A 1 85 ? 13.076 -6.736 -9.527 1.00 97.44 85 LYS A N 1
ATOM 671 C CA . LYS A 1 85 ? 11.786 -7.397 -9.765 1.00 97.44 85 LYS A CA 1
ATOM 672 C C . LYS A 1 85 ? 11.424 -8.319 -8.601 1.00 97.44 85 LYS A C 1
ATOM 674 O O . LYS A 1 85 ? 10.312 -8.226 -8.089 1.00 97.44 85 LYS A O 1
ATOM 679 N N . GLY A 1 86 ? 12.366 -9.125 -8.108 1.00 97.31 86 GLY A N 1
ATOM 680 C CA . GLY A 1 86 ? 12.171 -9.983 -6.935 1.00 97.31 86 GLY A CA 1
ATOM 681 C C . GLY A 1 86 ? 11.737 -9.210 -5.684 1.00 97.31 86 GLY A C 1
ATOM 682 O O . GLY A 1 86 ? 10.845 -9.649 -4.955 1.00 97.31 86 GLY A O 1
ATOM 683 N N . HIS A 1 87 ? 12.288 -8.014 -5.460 1.00 97.25 87 HIS A N 1
ATOM 684 C CA . HIS A 1 87 ? 11.837 -7.136 -4.374 1.00 97.25 87 HIS A CA 1
ATOM 685 C C . HIS A 1 87 ? 10.416 -6.606 -4.593 1.00 97.25 87 HIS A C 1
ATOM 687 O O . HIS A 1 87 ? 9.618 -6.619 -3.658 1.00 97.25 87 HIS A O 1
ATOM 693 N N . VAL A 1 88 ? 10.078 -6.174 -5.813 1.00 97.06 88 VAL A N 1
ATOM 694 C CA . VAL A 1 88 ? 8.713 -5.734 -6.156 1.00 97.06 88 VAL A CA 1
ATOM 695 C C . VAL A 1 88 ? 7.712 -6.866 -5.912 1.00 97.06 88 VAL A C 1
ATOM 697 O O . VAL A 1 88 ? 6.715 -6.659 -5.226 1.00 97.06 88 VAL A O 1
ATOM 700 N N . VAL A 1 89 ? 8.023 -8.079 -6.376 1.00 96.69 89 VAL A N 1
ATOM 701 C CA . VAL A 1 89 ? 7.235 -9.297 -6.126 1.00 96.69 89 VAL A CA 1
ATOM 702 C C . VAL A 1 89 ? 7.042 -9.533 -4.629 1.00 96.69 89 VAL A C 1
ATOM 704 O O . VAL A 1 89 ? 5.921 -9.781 -4.185 1.00 96.69 89 VAL A O 1
ATOM 707 N N . ARG A 1 90 ? 8.114 -9.440 -3.833 1.00 95.38 90 ARG A N 1
ATOM 708 C CA . ARG A 1 90 ? 8.054 -9.617 -2.376 1.00 95.38 90 ARG A CA 1
ATOM 709 C C . ARG A 1 90 ? 7.128 -8.594 -1.713 1.00 95.38 90 ARG A C 1
ATOM 711 O O . ARG A 1 90 ? 6.349 -8.979 -0.848 1.00 95.38 90 ARG A O 1
ATOM 718 N N . PHE A 1 91 ? 7.201 -7.324 -2.110 1.00 94.94 91 PHE A N 1
ATOM 719 C CA . PHE A 1 91 ? 6.358 -6.265 -1.548 1.00 94.94 91 PHE A CA 1
ATOM 720 C C . PHE A 1 91 ? 4.886 -6.436 -1.930 1.00 94.94 91 PHE A C 1
ATOM 722 O O . PHE A 1 91 ? 4.027 -6.394 -1.053 1.00 94.94 91 PHE A O 1
ATOM 729 N N . LEU A 1 92 ? 4.594 -6.734 -3.198 1.00 94.00 92 LEU A N 1
ATOM 730 C CA . LEU A 1 92 ? 3.221 -6.989 -3.641 1.00 94.00 92 LEU A CA 1
ATOM 731 C C . LEU A 1 92 ? 2.622 -8.217 -2.936 1.00 94.00 92 LEU A C 1
ATOM 733 O O . LEU A 1 92 ? 1.487 -8.168 -2.472 1.00 94.00 92 LEU A O 1
ATOM 737 N N . LYS A 1 93 ?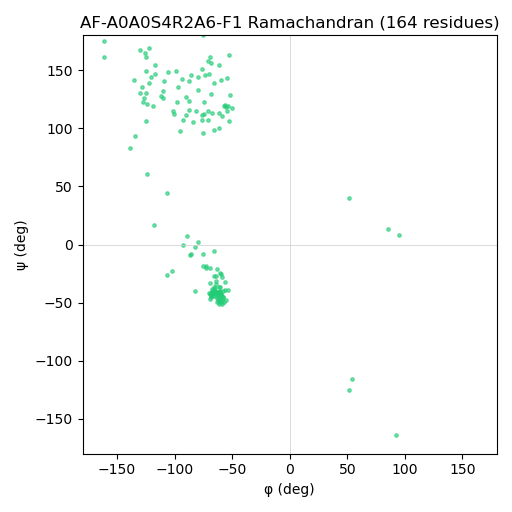 3.398 -9.296 -2.754 1.00 92.62 93 LYS A N 1
ATOM 738 C CA . LYS A 1 93 ? 2.961 -10.473 -1.975 1.00 92.62 93 LYS A CA 1
ATOM 739 C C . LYS A 1 93 ? 2.712 -10.161 -0.498 1.00 92.62 93 LYS A C 1
ATOM 741 O O . LYS A 1 93 ? 1.847 -10.784 0.109 1.00 92.62 93 LYS A O 1
ATOM 746 N N . ALA A 1 94 ? 3.453 -9.213 0.075 1.00 90.56 94 ALA A N 1
ATOM 747 C CA . ALA A 1 94 ? 3.239 -8.739 1.441 1.00 90.56 94 ALA A CA 1
ATOM 748 C C . ALA A 1 94 ? 2.020 -7.807 1.573 1.00 90.56 94 ALA A C 1
ATOM 750 O O . ALA A 1 94 ? 1.627 -7.481 2.691 1.00 90.56 94 ALA A O 1
ATOM 751 N N . GLY A 1 95 ? 1.402 -7.397 0.459 1.00 90.19 95 GLY A N 1
ATOM 752 C CA . GLY A 1 95 ? 0.269 -6.475 0.468 1.00 90.19 95 GLY A CA 1
ATOM 753 C C . GLY A 1 95 ? 0.650 -4.997 0.498 1.00 90.19 95 GLY A C 1
ATOM 754 O O . GLY A 1 95 ? -0.208 -4.148 0.755 1.00 90.19 95 GLY A O 1
ATOM 755 N N . ASP A 1 96 ? 1.919 -4.690 0.245 1.00 94.31 96 ASP A N 1
ATOM 756 C CA . ASP A 1 96 ? 2.413 -3.327 0.140 1.00 94.31 96 ASP A CA 1
ATOM 757 C C . ASP A 1 96 ? 2.222 -2.791 -1.281 1.00 94.31 96 ASP A C 1
ATOM 759 O O . ASP A 1 96 ? 2.378 -3.506 -2.275 1.00 94.31 96 ASP A O 1
ATOM 763 N N . LYS A 1 97 ? 1.953 -1.488 -1.382 1.00 96.00 97 LYS A N 1
ATOM 764 C CA . LYS A 1 97 ? 2.058 -0.777 -2.659 1.00 96.00 97 LYS A CA 1
ATOM 765 C C . LYS A 1 97 ? 3.527 -0.541 -2.970 1.00 96.00 97 LYS A C 1
ATOM 767 O O . LYS A 1 97 ? 4.345 -0.356 -2.067 1.00 96.00 97 LYS A O 1
ATOM 772 N N . VAL A 1 98 ? 3.870 -0.465 -4.247 1.00 97.88 98 VAL A N 1
ATOM 773 C CA . VAL A 1 98 ? 5.242 -0.194 -4.675 1.00 97.88 98 VAL A CA 1
ATOM 774 C C . VAL A 1 98 ? 5.268 1.028 -5.575 1.00 97.88 98 VAL A C 1
ATOM 776 O O . VAL A 1 98 ? 4.637 1.042 -6.627 1.00 97.88 98 VAL A O 1
ATOM 779 N N . LYS A 1 99 ? 6.025 2.053 -5.181 1.00 98.06 99 LYS A N 1
ATOM 780 C CA . LYS A 1 99 ? 6.359 3.202 -6.026 1.00 98.06 99 LYS A CA 1
ATOM 781 C C . LYS A 1 99 ? 7.687 2.929 -6.721 1.00 98.06 99 LYS A C 1
ATOM 783 O O . LYS A 1 99 ? 8.751 2.987 -6.099 1.00 98.06 99 LYS A O 1
ATOM 788 N N . ILE A 1 100 ? 7.627 2.649 -8.013 1.00 98.19 100 ILE A N 1
ATOM 789 C CA . ILE A 1 100 ? 8.797 2.423 -8.852 1.00 98.19 100 ILE A CA 1
ATOM 790 C C . ILE A 1 100 ? 9.236 3.757 -9.450 1.00 98.19 100 ILE A C 1
ATOM 792 O O . ILE A 1 100 ? 8.433 4.452 -10.061 1.00 98.19 100 ILE A O 1
ATOM 796 N N . THR A 1 101 ? 10.507 4.117 -9.276 1.00 97.69 101 THR A N 1
ATOM 797 C CA . THR A 1 101 ? 11.113 5.346 -9.800 1.00 97.69 101 THR A CA 1
ATOM 798 C C . THR A 1 101 ? 12.253 5.011 -10.754 1.00 97.69 101 THR A C 1
ATOM 800 O O . THR A 1 101 ? 13.260 4.433 -10.344 1.00 97.69 101 THR A O 1
ATOM 803 N N . ILE A 1 102 ? 12.139 5.428 -12.010 1.00 97.00 102 ILE A N 1
ATOM 804 C CA . ILE A 1 102 ? 13.247 5.452 -12.963 1.00 97.00 102 ILE A CA 1
ATOM 805 C C . ILE A 1 102 ? 13.983 6.780 -12.810 1.00 97.00 102 ILE A C 1
ATOM 807 O O . ILE A 1 102 ? 13.375 7.839 -12.946 1.00 97.00 102 ILE A O 1
ATOM 811 N N . MET A 1 103 ? 15.287 6.735 -12.540 1.00 94.75 103 MET A N 1
ATOM 812 C CA . MET A 1 103 ? 16.125 7.938 -12.468 1.00 94.75 103 MET A CA 1
ATOM 813 C C . MET A 1 103 ? 16.919 8.113 -13.764 1.00 94.75 103 MET A C 1
ATOM 815 O O . MET A 1 103 ? 17.843 7.337 -14.042 1.00 94.75 103 MET A O 1
ATOM 819 N N . PHE A 1 104 ? 16.598 9.152 -14.528 1.00 94.00 104 PHE A N 1
ATOM 820 C CA . PHE A 1 104 ? 17.339 9.526 -15.730 1.00 94.00 104 PHE A CA 1
ATOM 821 C C . PHE A 1 104 ? 18.605 10.305 -15.364 1.00 94.00 104 PHE A C 1
ATOM 823 O O . PHE A 1 104 ? 18.610 11.108 -14.423 1.00 94.00 104 PHE A O 1
ATOM 830 N N . ARG A 1 105 ? 19.697 10.101 -16.111 1.00 90.31 105 ARG A N 1
ATOM 831 C CA . ARG A 1 105 ? 20.916 10.915 -15.974 1.00 90.31 105 ARG A CA 1
ATOM 832 C C . ARG A 1 105 ? 21.310 11.589 -17.282 1.00 90.31 105 ARG A C 1
ATOM 834 O O . ARG A 1 105 ? 21.284 10.981 -18.346 1.00 90.31 105 ARG A O 1
ATOM 841 N N . GLY A 1 106 ? 21.735 12.850 -17.182 1.00 88.50 106 GLY A N 1
ATOM 842 C CA . GLY A 1 106 ? 22.246 13.631 -18.311 1.00 88.50 106 GLY A CA 1
ATOM 843 C C . GLY A 1 106 ? 21.291 13.624 -19.507 1.00 88.50 106 GLY A C 1
ATOM 844 O O . GLY A 1 106 ? 20.107 13.921 -19.364 1.00 88.50 106 GLY A O 1
ATOM 845 N N . ARG A 1 107 ? 21.809 13.220 -20.672 1.00 87.19 107 ARG A N 1
ATOM 846 C CA . ARG A 1 107 ? 21.076 13.163 -21.949 1.00 87.19 107 ARG A CA 1
ATOM 847 C C . ARG A 1 107 ? 19.934 12.140 -21.991 1.00 87.19 107 ARG A C 1
ATOM 849 O O . ARG A 1 107 ? 19.223 12.083 -22.979 1.00 87.19 107 ARG A O 1
ATOM 856 N N . GLU A 1 108 ? 19.748 11.320 -20.959 1.00 86.44 108 GLU A N 1
ATOM 857 C CA . GLU A 1 108 ? 18.639 10.358 -20.914 1.00 86.44 108 GLU A CA 1
ATOM 858 C C . GLU A 1 108 ? 17.287 11.028 -20.621 1.00 86.44 108 GLU A C 1
ATOM 860 O O . GLU A 1 108 ? 16.254 10.436 -20.908 1.00 86.44 108 GLU A O 1
ATOM 865 N N . GLN A 1 109 ? 17.267 12.259 -20.089 1.00 86.25 109 GLN A N 1
ATOM 866 C CA . GLN A 1 109 ? 16.016 12.981 -19.798 1.00 86.25 109 GLN A CA 1
ATOM 867 C C . GLN A 1 109 ? 15.199 13.306 -21.055 1.00 86.25 109 GLN A C 1
ATOM 869 O O . GLN A 1 109 ? 13.978 13.400 -20.975 1.00 86.25 109 GLN A O 1
ATOM 874 N N . SER A 1 110 ? 15.854 13.437 -22.215 1.00 87.19 110 SER A N 1
ATOM 875 C CA . SER A 1 110 ? 15.182 13.621 -23.507 1.00 87.19 110 SER A CA 1
ATOM 876 C C . SER A 1 110 ? 14.639 12.316 -24.096 1.00 87.19 110 SER A C 1
ATOM 878 O O . SER A 1 110 ? 14.103 12.330 -25.200 1.00 87.19 110 SER A O 1
ATOM 880 N N . ARG A 1 111 ? 14.792 11.191 -23.380 1.00 89.81 111 ARG A N 1
ATOM 881 C CA . ARG A 1 111 ? 14.393 9.851 -23.819 1.00 89.81 111 ARG A CA 1
ATOM 882 C C . ARG A 1 111 ? 13.436 9.163 -22.832 1.00 89.81 111 ARG A C 1
ATOM 884 O O . ARG A 1 111 ? 13.769 8.104 -22.279 1.00 89.81 111 ARG A O 1
ATOM 891 N N . PRO A 1 112 ? 12.250 9.746 -22.572 1.00 90.38 112 PRO A N 1
ATOM 892 C CA . PRO A 1 112 ? 11.275 9.176 -21.643 1.00 90.38 112 PRO A CA 1
ATOM 893 C C . PRO A 1 112 ? 10.784 7.784 -22.061 1.00 90.38 112 PRO A C 1
ATOM 895 O O . PRO A 1 112 ? 10.426 6.976 -21.201 1.00 90.38 112 PRO A O 1
ATOM 898 N N . GLU A 1 113 ? 10.843 7.451 -23.354 1.00 93.75 113 GLU A N 1
ATOM 899 C CA . GLU A 1 113 ? 10.436 6.154 -23.897 1.00 93.75 113 GLU A CA 1
ATOM 900 C C . GLU A 1 113 ? 11.232 4.976 -23.313 1.00 93.75 113 GLU A C 1
ATOM 902 O O . GLU A 1 113 ? 10.745 3.845 -23.279 1.00 93.75 113 GLU A O 1
ATOM 907 N N . LEU A 1 114 ? 12.460 5.214 -22.837 1.00 92.69 114 LEU A N 1
ATOM 908 C CA . LEU A 1 114 ? 13.255 4.189 -22.155 1.00 92.69 114 LEU A CA 1
ATOM 909 C C . LEU A 1 114 ? 12.676 3.853 -20.776 1.00 92.69 114 LEU A C 1
ATOM 911 O O . LEU A 1 114 ? 12.598 2.680 -20.415 1.00 92.69 114 LEU A O 1
ATOM 915 N N . GLY A 1 115 ? 12.242 4.869 -20.026 1.00 94.56 115 GLY A N 1
ATOM 916 C CA . GLY A 1 115 ? 11.606 4.674 -18.723 1.00 94.56 115 GLY A CA 1
ATOM 917 C C . GLY A 1 115 ? 10.238 4.014 -18.854 1.00 94.56 115 GLY A C 1
ATOM 918 O O . GLY A 1 115 ? 9.967 3.047 -18.147 1.00 94.56 115 GLY A O 1
ATOM 919 N N . ILE A 1 116 ? 9.421 4.475 -19.808 1.00 95.38 116 ILE A N 1
ATOM 920 C CA . ILE A 1 116 ? 8.085 3.916 -20.063 1.00 95.38 116 ILE A CA 1
ATOM 921 C C . ILE A 1 116 ? 8.183 2.429 -20.404 1.00 95.38 116 ILE A C 1
ATOM 923 O O . ILE A 1 116 ? 7.510 1.622 -19.769 1.00 95.38 116 ILE A O 1
ATOM 927 N N . ARG A 1 117 ? 9.064 2.044 -21.338 1.00 95.50 117 ARG A N 1
ATOM 928 C CA . ARG A 1 117 ? 9.241 0.632 -21.714 1.00 95.50 117 ARG A CA 1
ATOM 929 C C . ARG A 1 117 ? 9.692 -0.236 -20.544 1.00 95.50 117 ARG A C 1
ATOM 931 O O . ARG A 1 117 ? 9.202 -1.350 -20.393 1.00 95.50 117 ARG A O 1
ATOM 938 N N . LEU A 1 118 ? 10.598 0.265 -19.704 1.00 96.38 118 LEU A N 1
ATOM 939 C CA . LEU A 1 118 ? 11.066 -0.477 -18.533 1.00 96.38 118 LEU A CA 1
ATOM 940 C C . LEU A 1 118 ? 9.952 -0.667 -17.493 1.00 96.38 118 LEU A C 1
ATOM 942 O O . LEU A 1 118 ? 9.816 -1.754 -16.933 1.00 96.38 118 LEU A O 1
ATOM 946 N N . LEU A 1 119 ? 9.144 0.369 -17.257 1.00 96.94 119 LEU A N 1
ATOM 947 C CA . LEU A 1 119 ? 8.000 0.305 -16.348 1.00 96.94 119 LEU A CA 1
ATOM 948 C C . LEU A 1 119 ? 6.901 -0.620 -16.884 1.00 96.94 119 LEU A C 1
ATOM 950 O O . LEU A 1 119 ? 6.405 -1.444 -16.125 1.00 96.94 119 LEU A O 1
ATOM 954 N N . GLN A 1 120 ? 6.588 -0.549 -18.181 1.00 96.31 120 GLN A N 1
ATOM 955 C CA . GLN A 1 120 ? 5.626 -1.439 -18.844 1.00 96.31 120 GLN A CA 1
ATOM 956 C C . GLN A 1 120 ? 6.070 -2.903 -18.817 1.00 96.31 120 GLN A C 1
ATOM 958 O O . GLN A 1 120 ? 5.266 -3.796 -18.545 1.00 96.31 120 GLN A O 1
ATOM 963 N N . ARG A 1 121 ? 7.361 -3.162 -19.062 1.00 96.62 121 ARG A N 1
ATOM 964 C CA . ARG A 1 121 ?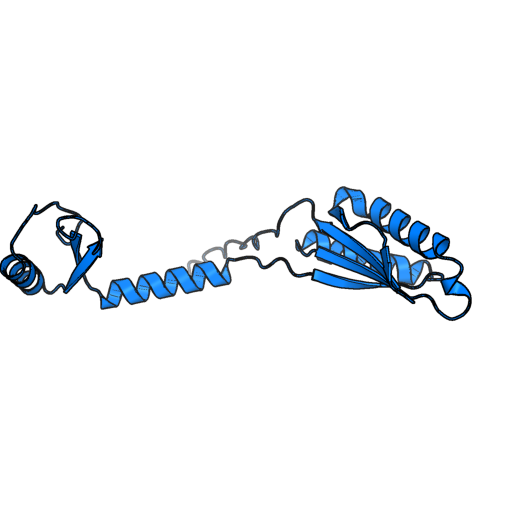 7.931 -4.505 -18.923 1.00 96.62 121 ARG A CA 1
ATOM 965 C C . ARG A 1 121 ? 7.750 -5.011 -17.495 1.00 96.62 121 ARG A C 1
ATOM 967 O O . ARG A 1 121 ? 7.189 -6.078 -17.300 1.00 96.62 121 ARG A O 1
ATOM 974 N N . LEU A 1 122 ? 8.154 -4.218 -16.500 1.00 96.69 122 LEU A N 1
ATOM 975 C CA . LEU A 1 122 ? 8.010 -4.599 -15.095 1.00 96.69 122 LEU A CA 1
ATOM 976 C C . LEU A 1 122 ? 6.550 -4.840 -14.699 1.00 96.69 122 LEU A C 1
ATOM 978 O O . LEU A 1 122 ? 6.281 -5.823 -14.019 1.00 96.69 122 LEU A O 1
ATOM 982 N N . SER A 1 123 ? 5.612 -3.988 -15.126 1.00 95.81 123 SER A N 1
ATOM 983 C CA . SER A 1 123 ? 4.193 -4.187 -14.819 1.00 95.81 123 SER A CA 1
ATOM 984 C C . SER A 1 123 ? 3.632 -5.453 -15.455 1.00 95.81 123 SER A C 1
ATOM 986 O O . SER A 1 123 ? 2.780 -6.092 -14.851 1.00 95.81 123 SER A O 1
ATOM 988 N N . THR A 1 124 ? 4.117 -5.819 -16.645 1.00 97.31 124 THR A N 1
ATOM 989 C CA . THR A 1 124 ? 3.731 -7.064 -17.325 1.00 97.31 124 THR A CA 1
ATOM 990 C C . THR A 1 124 ? 4.290 -8.276 -16.585 1.00 97.31 124 THR A C 1
ATOM 992 O O . THR A 1 124 ? 3.544 -9.195 -16.268 1.00 97.31 124 THR A O 1
ATOM 995 N N . ASP A 1 125 ? 5.574 -8.241 -16.220 1.00 96.12 125 ASP A N 1
ATOM 996 C CA . ASP A 1 125 ? 6.253 -9.343 -15.530 1.00 96.12 125 ASP A CA 1
ATOM 997 C C . ASP A 1 125 ? 5.659 -9.650 -14.138 1.00 96.12 125 ASP A C 1
ATOM 999 O O . ASP A 1 125 ? 5.864 -10.741 -13.607 1.00 96.12 125 ASP A O 1
ATOM 1003 N N . VAL A 1 126 ? 4.949 -8.695 -13.521 1.00 95.81 126 VAL A N 1
ATOM 1004 C CA . VAL A 1 126 ? 4.295 -8.864 -12.208 1.00 95.81 126 VAL A CA 1
ATOM 1005 C C . VAL A 1 126 ? 2.768 -8.718 -12.256 1.00 95.81 126 VAL A C 1
ATOM 1007 O O . VAL A 1 126 ? 2.140 -8.534 -11.208 1.00 95.81 126 VAL A O 1
ATOM 1010 N N . ALA A 1 127 ? 2.164 -8.813 -13.445 1.00 94.81 127 ALA A N 1
ATOM 1011 C CA . ALA A 1 127 ? 0.728 -8.603 -13.659 1.00 94.81 127 ALA A CA 1
ATOM 1012 C C . ALA A 1 127 ? -0.161 -9.555 -12.836 1.00 94.81 127 ALA A C 1
ATOM 1014 O O . ALA A 1 127 ? -1.263 -9.183 -12.439 1.00 94.81 127 ALA A O 1
ATOM 1015 N N . ASP A 1 128 ? 0.338 -10.750 -12.506 1.00 94.19 128 ASP A N 1
ATOM 1016 C CA . ASP A 1 128 ? -0.381 -11.737 -11.687 1.00 94.19 128 ASP A CA 1
ATOM 1017 C C . ASP A 1 128 ? -0.476 -11.351 -10.201 1.00 94.19 128 ASP A C 1
ATOM 1019 O O . ASP A 1 128 ? -1.287 -11.899 -9.454 1.00 94.19 128 ASP A O 1
ATOM 1023 N N . LEU A 1 129 ? 0.367 -10.424 -9.735 1.00 94.31 129 LEU A N 1
ATOM 1024 C CA . LEU A 1 129 ? 0.475 -10.056 -8.318 1.00 94.31 129 LEU A CA 1
ATOM 1025 C C . LEU A 1 129 ? -0.136 -8.692 -8.009 1.00 94.31 129 LEU A C 1
ATOM 1027 O O . LEU A 1 129 ? -0.553 -8.451 -6.873 1.00 94.31 129 LEU A O 1
ATOM 1031 N N . GLY A 1 130 ? -0.188 -7.801 -8.995 1.00 94.81 130 GLY A N 1
ATOM 1032 C CA . GLY A 1 130 ? -0.711 -6.459 -8.815 1.00 94.81 130 GLY A CA 1
ATOM 1033 C C . GLY A 1 130 ? -1.092 -5.771 -10.114 1.00 94.81 130 GLY A C 1
ATOM 1034 O O . GLY A 1 130 ? -0.861 -6.272 -11.211 1.00 94.81 130 GLY A O 1
ATOM 1035 N N . TYR A 1 131 ? -1.662 -4.583 -9.968 1.00 95.94 131 TYR A N 1
ATOM 1036 C CA . TYR A 1 131 ? -2.085 -3.719 -11.061 1.00 95.94 131 TYR A CA 1
ATOM 1037 C C . TYR A 1 131 ? -1.453 -2.332 -10.927 1.00 95.94 131 TYR A C 1
ATOM 1039 O O . TYR A 1 131 ? -0.967 -1.935 -9.864 1.00 95.94 131 TYR A O 1
ATOM 1047 N N . VAL A 1 132 ? -1.444 -1.581 -12.027 1.00 97.25 132 VAL A N 1
ATOM 1048 C CA . VAL A 1 132 ? -0.972 -0.193 -12.037 1.00 97.25 132 VAL A CA 1
ATOM 1049 C C . VAL A 1 132 ? -2.050 0.695 -11.417 1.00 97.25 132 VAL A C 1
ATOM 1051 O O . VAL A 1 132 ? -3.112 0.884 -12.002 1.00 97.25 132 VAL A O 1
ATOM 1054 N N . GLU A 1 133 ? -1.773 1.241 -10.234 1.00 96.12 133 GLU A N 1
ATOM 1055 C CA . GLU A 1 133 ? -2.648 2.207 -9.557 1.00 96.12 133 GLU A CA 1
ATOM 1056 C C . GLU A 1 133 ? -2.418 3.625 -10.093 1.00 96.12 133 GLU A C 1
ATOM 1058 O O . GLU A 1 133 ? -3.369 4.368 -10.319 1.00 96.12 133 GLU A O 1
ATOM 1063 N N . ALA A 1 134 ? -1.155 3.991 -10.340 1.00 97.19 134 ALA A N 1
ATOM 1064 C CA . ALA A 1 134 ? -0.793 5.265 -10.953 1.00 97.19 134 ALA A CA 1
ATOM 1065 C C . ALA A 1 134 ? 0.119 5.028 -12.156 1.00 97.19 134 ALA A C 1
ATOM 1067 O O . ALA A 1 134 ? 1.194 4.435 -12.023 1.00 97.19 134 ALA A O 1
ATOM 1068 N N . GLN A 1 135 ? -0.324 5.514 -13.317 1.00 96.44 135 GLN A N 1
ATOM 1069 C CA . GLN A 1 135 ? 0.386 5.386 -14.587 1.00 96.44 135 GLN A CA 1
ATOM 1070 C C . GLN A 1 135 ? 1.766 6.065 -14.548 1.00 96.44 135 GLN A C 1
ATOM 1072 O O . GLN A 1 135 ? 1.952 7.016 -13.782 1.00 96.44 135 GLN A O 1
ATOM 1077 N N . PRO A 1 136 ? 2.724 5.617 -15.387 1.00 96.62 136 PRO A N 1
ATOM 1078 C CA . PRO A 1 136 ? 4.022 6.262 -15.529 1.00 96.62 136 PRO A CA 1
ATOM 1079 C C . PRO A 1 136 ? 3.897 7.772 -15.760 1.00 96.62 136 PRO A C 1
ATOM 1081 O O . PRO A 1 136 ? 3.359 8.213 -16.775 1.00 96.62 136 PRO A O 1
ATOM 1084 N N . LYS A 1 137 ? 4.426 8.569 -14.831 1.00 95.31 137 LYS A N 1
ATOM 1085 C CA . LYS A 1 137 ? 4.451 10.031 -14.922 1.00 95.31 137 LYS A CA 1
ATOM 1086 C C . LYS A 1 137 ? 5.876 10.537 -14.777 1.00 95.31 137 LYS A C 1
ATOM 1088 O O . LYS A 1 137 ? 6.589 10.153 -13.851 1.00 95.31 137 LYS A O 1
ATOM 1093 N N . GLN A 1 138 ? 6.290 11.407 -15.693 1.00 92.75 138 GLN A N 1
ATOM 1094 C CA . GLN A 1 138 ? 7.574 12.087 -15.591 1.00 92.75 138 GLN A CA 1
ATOM 1095 C C . GLN A 1 138 ? 7.478 13.261 -14.611 1.00 92.75 138 GLN A C 1
ATOM 1097 O O . GLN A 1 138 ? 6.553 14.068 -14.677 1.00 92.75 138 GLN A O 1
ATOM 1102 N N . ASP A 1 139 ? 8.455 13.338 -13.715 1.00 89.25 139 ASP A N 1
ATOM 1103 C CA . ASP A 1 139 ? 8.652 14.402 -12.737 1.00 89.25 139 ASP A CA 1
ATOM 1104 C C . ASP A 1 139 ? 10.135 14.807 -12.743 1.00 89.25 139 ASP A C 1
ATOM 1106 O O . ASP A 1 139 ? 11.006 14.168 -12.137 1.00 89.25 139 ASP A O 1
ATOM 1110 N N . GLY A 1 140 ? 10.444 15.830 -13.545 1.00 89.44 140 GLY A N 1
ATOM 1111 C CA . GLY A 1 140 ? 11.804 16.293 -13.799 1.00 89.44 140 GLY A CA 1
ATOM 1112 C C . GLY A 1 140 ? 12.724 15.172 -14.294 1.00 89.44 140 GLY A C 1
ATOM 1113 O O . GLY A 1 140 ? 12.535 14.607 -15.372 1.00 89.44 140 GLY A O 1
ATOM 1114 N N . ARG A 1 141 ? 13.739 14.849 -13.482 1.00 92.25 141 ARG A N 1
ATOM 1115 C CA . ARG A 1 141 ? 14.742 13.808 -13.779 1.00 92.25 141 ARG A CA 1
ATOM 1116 C C . ARG A 1 141 ? 14.278 12.384 -13.447 1.00 92.25 141 ARG A C 1
ATOM 1118 O O . ARG A 1 141 ? 15.040 11.436 -13.639 1.00 92.25 141 ARG A O 1
ATOM 1125 N N . ASN A 1 142 ? 13.074 12.238 -12.907 1.00 95.62 142 ASN A N 1
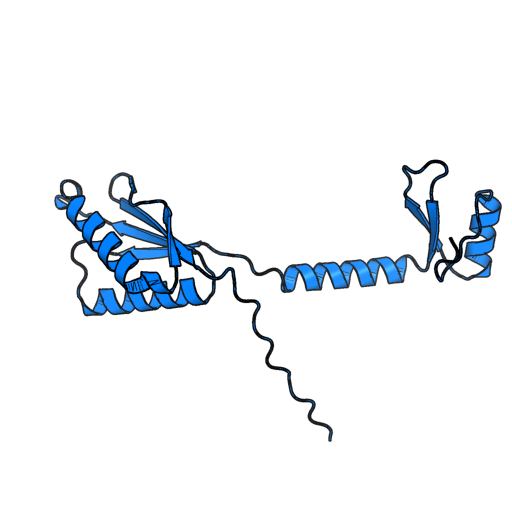ATOM 1126 C CA . ASN A 1 142 ? 12.514 10.970 -12.473 1.00 95.62 142 ASN A CA 1
ATOM 1127 C C . ASN A 1 142 ? 11.271 10.636 -13.297 1.00 95.62 142 ASN A C 1
ATOM 1129 O O . ASN A 1 142 ? 10.571 11.517 -13.782 1.00 95.62 142 ASN A O 1
ATOM 1133 N N . MET A 1 143 ? 10.959 9.354 -13.414 1.00 96.69 143 MET A N 1
ATOM 1134 C CA . MET A 1 143 ? 9.648 8.892 -13.859 1.00 96.69 143 MET A CA 1
ATOM 1135 C C . MET A 1 143 ? 9.143 7.853 -12.883 1.00 96.69 143 MET A C 1
ATOM 1137 O O . MET A 1 143 ? 9.882 6.938 -12.524 1.00 96.69 143 MET A O 1
ATOM 1141 N N . THR A 1 144 ? 7.911 8.018 -12.423 1.00 97.62 144 THR A N 1
ATOM 1142 C CA . THR A 1 144 ? 7.346 7.196 -11.358 1.00 97.62 144 THR A CA 1
ATOM 1143 C C . THR A 1 144 ? 6.100 6.462 -11.823 1.00 97.62 144 THR A C 1
ATOM 1145 O O . THR A 1 144 ? 5.327 6.982 -12.619 1.00 97.62 144 THR A O 1
ATOM 1148 N N . MET A 1 145 ? 5.919 5.242 -11.327 1.00 98.12 145 MET A N 1
ATOM 1149 C CA . MET A 1 145 ? 4.709 4.4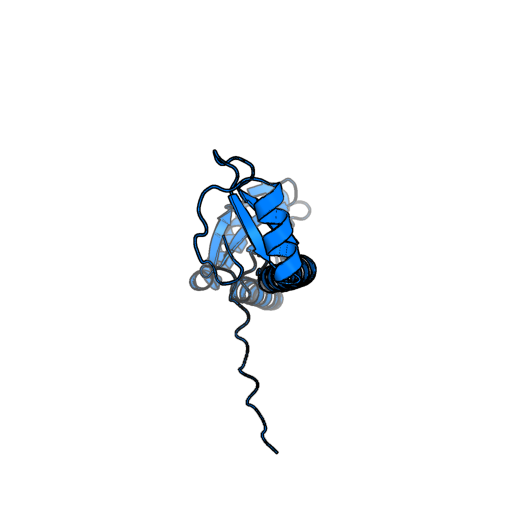31 -11.473 1.00 98.12 145 MET A CA 1
ATOM 1150 C C . MET A 1 145 ? 4.391 3.825 -10.110 1.00 98.12 145 MET A C 1
ATOM 1152 O O . MET A 1 145 ? 5.310 3.433 -9.385 1.00 98.12 145 MET A O 1
ATOM 1156 N N . VAL A 1 146 ? 3.111 3.742 -9.752 1.00 97.81 146 VAL A N 1
ATOM 1157 C CA . VAL A 1 146 ? 2.685 3.071 -8.516 1.00 97.81 146 VAL A CA 1
ATOM 1158 C C . VAL A 1 146 ? 1.923 1.811 -8.875 1.00 97.81 146 VAL A C 1
ATOM 1160 O O . VAL A 1 146 ? 0.973 1.854 -9.654 1.00 97.81 146 VAL A O 1
ATOM 1163 N N . MET A 1 147 ? 2.342 0.697 -8.285 1.00 97.25 147 MET A N 1
ATOM 1164 C CA . MET A 1 147 ? 1.655 -0.583 -8.374 1.00 97.25 147 MET A CA 1
ATOM 1165 C C . MET A 1 147 ? 1.022 -0.939 -7.036 1.00 97.25 147 MET A C 1
ATOM 1167 O O . MET A 1 147 ? 1.627 -0.727 -5.981 1.00 97.25 147 MET A O 1
ATOM 1171 N N . ALA A 1 148 ? -0.176 -1.504 -7.098 1.00 95.56 148 ALA A N 1
ATOM 1172 C CA . ALA A 1 148 ? -0.910 -2.012 -5.950 1.00 95.56 148 ALA A CA 1
ATOM 1173 C C . ALA A 1 148 ? -1.114 -3.525 -6.074 1.00 95.56 148 ALA A C 1
ATOM 1175 O O . ALA A 1 148 ? -1.252 -4.027 -7.190 1.00 95.56 148 ALA A O 1
ATOM 1176 N N . PRO A 1 149 ? -1.121 -4.266 -4.958 1.00 95.50 149 PRO A N 1
ATOM 1177 C CA . PRO A 1 149 ? -1.339 -5.705 -4.982 1.00 95.50 149 PRO A CA 1
ATOM 1178 C C . PRO A 1 149 ? -2.811 -6.037 -5.266 1.00 95.50 149 PRO A C 1
ATOM 1180 O O . PRO A 1 149 ? -3.710 -5.337 -4.802 1.00 95.50 149 PRO A O 1
ATOM 1183 N N . HIS A 1 150 ? -3.070 -7.135 -5.985 1.00 91.75 150 HIS A N 1
ATOM 1184 C CA . HIS A 1 150 ? -4.443 -7.604 -6.260 1.00 91.75 150 HIS A CA 1
ATOM 1185 C C . HIS A 1 150 ? -5.171 -8.050 -4.997 1.00 91.75 150 HIS A C 1
ATOM 1187 O O . HIS A 1 150 ? -6.378 -7.867 -4.852 1.00 91.75 150 HIS A O 1
ATOM 1193 N N . LYS A 1 151 ? -4.431 -8.666 -4.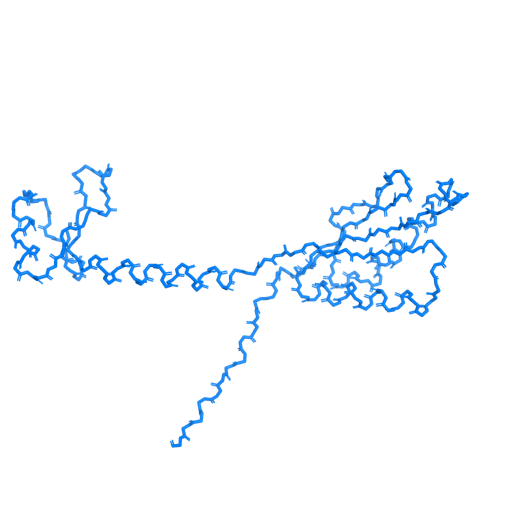074 1.00 80.44 151 LYS A N 1
ATOM 1194 C CA . LYS A 1 151 ? -4.947 -9.048 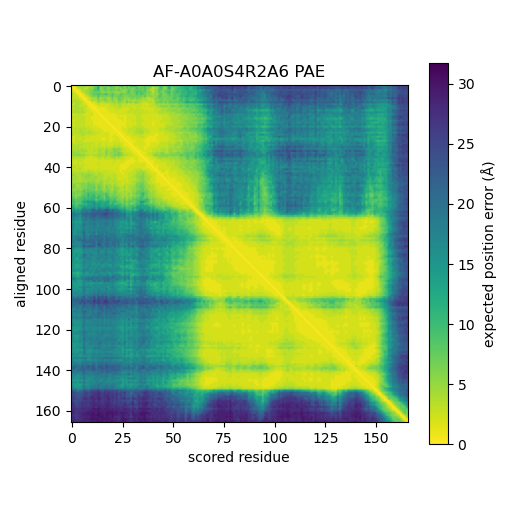-2.764 1.00 80.44 151 LYS A CA 1
ATOM 1195 C C . LYS A 1 151 ? -4.532 -7.969 -1.776 1.00 80.44 151 LYS A C 1
ATOM 1197 O O . LYS A 1 151 ? -3.343 -7.687 -1.629 1.00 80.44 151 LYS A O 1
ATOM 1202 N N . GLY A 1 152 ? -5.526 -7.377 -1.108 1.00 65.56 152 GLY A N 1
ATOM 1203 C CA . GLY A 1 152 ? -5.304 -6.501 0.040 1.00 65.56 152 GLY A CA 1
ATOM 1204 C C . GLY A 1 152 ? -4.429 -7.193 1.089 1.00 65.56 152 GLY A C 1
ATOM 1205 O O . GLY A 1 152 ? -4.261 -8.415 1.038 1.00 65.56 152 GLY A O 1
ATOM 1206 N N . PRO A 1 153 ? -3.845 -6.433 2.023 1.00 57.91 153 PRO A N 1
ATOM 1207 C CA . PRO A 1 153 ? -2.763 -6.928 2.844 1.00 57.91 153 PRO A CA 1
ATOM 1208 C C . PRO A 1 153 ? -3.135 -8.231 3.543 1.00 57.91 153 PRO A C 1
ATOM 1210 O O . PRO A 1 153 ? -4.116 -8.298 4.287 1.00 57.91 153 PRO A O 1
ATOM 1213 N N . ALA A 1 154 ? -2.375 -9.286 3.238 1.00 54.84 154 ALA A N 1
ATOM 1214 C CA . ALA A 1 154 ? -2.612 -10.598 3.804 1.00 54.84 154 ALA A CA 1
ATOM 1215 C C . ALA A 1 154 ? -2.545 -10.460 5.327 1.00 54.84 154 ALA A C 1
ATOM 1217 O O . ALA A 1 154 ? -1.518 -10.056 5.876 1.00 54.84 154 ALA A O 1
ATOM 1218 N N . LYS A 1 155 ? -3.649 -10.770 6.020 1.00 50.47 155 LYS A N 1
ATOM 1219 C CA . LYS A 1 155 ? -3.602 -10.956 7.472 1.00 50.47 155 LYS A CA 1
ATOM 1220 C C . LYS A 1 155 ? -2.475 -11.960 7.735 1.00 50.47 155 LYS A C 1
ATOM 1222 O O . LYS A 1 155 ? -2.478 -12.997 7.067 1.00 50.47 155 LYS A O 1
ATOM 1227 N N . PRO A 1 156 ? -1.517 -11.681 8.639 1.00 49.97 156 PRO A N 1
ATOM 1228 C CA . PRO A 1 156 ? -0.498 -12.661 8.972 1.00 49.97 156 PRO A CA 1
ATOM 1229 C C . PRO A 1 156 ? -1.227 -13.932 9.397 1.00 49.97 156 PRO A C 1
ATOM 1231 O O . PRO A 1 156 ? -2.003 -13.923 10.356 1.00 49.97 156 PRO A O 1
ATOM 1234 N N . GLN A 1 157 ? -1.060 -14.991 8.608 1.00 47.19 157 GLN A N 1
ATOM 1235 C CA . GLN A 1 157 ? -1.631 -16.292 8.895 1.00 47.19 157 GLN A CA 1
ATOM 1236 C C . GLN A 1 157 ? -0.915 -16.759 10.158 1.00 47.19 157 GLN A C 1
ATOM 1238 O O . GLN A 1 157 ? 0.247 -17.156 10.110 1.00 47.19 157 GLN A O 1
ATOM 1243 N N . ARG A 1 158 ? -1.564 -16.579 11.314 1.00 50.78 158 ARG A N 1
ATOM 1244 C CA . ARG A 1 158 ? -1.081 -17.151 12.566 1.00 50.78 158 ARG A CA 1
ATOM 1245 C C . ARG A 1 158 ? -1.030 -18.651 12.318 1.00 50.78 158 ARG A C 1
ATOM 1247 O O . ARG A 1 158 ? -2.076 -19.270 12.132 1.00 50.78 158 ARG A O 1
ATOM 1254 N N . VAL A 1 159 ? 0.175 -19.207 12.251 1.00 48.03 159 VAL A N 1
ATOM 1255 C CA . VAL A 1 159 ? 0.353 -20.638 12.470 1.00 48.03 159 VAL A CA 1
ATOM 1256 C C . VAL A 1 159 ? -0.247 -20.914 13.850 1.00 48.03 159 VAL A C 1
ATOM 1258 O O . VAL A 1 159 ? 0.146 -20.236 14.802 1.00 48.03 159 VAL A O 1
ATOM 1261 N N . PRO A 1 160 ? -1.271 -21.777 13.977 1.00 44.28 160 PRO A N 1
ATOM 1262 C CA . PRO A 1 160 ? -1.737 -22.172 15.290 1.00 44.28 160 PRO A CA 1
ATOM 1263 C C . PRO A 1 160 ? -0.557 -22.856 15.972 1.00 44.28 160 PRO A C 1
ATOM 1265 O O . PRO A 1 160 ? -0.075 -23.888 15.510 1.00 44.28 160 PRO A O 1
ATOM 1268 N N . GLU A 1 161 ? -0.046 -22.214 17.018 1.00 48.66 161 GLU A N 1
ATOM 1269 C CA . GLU A 1 161 ? 0.909 -22.810 17.936 1.00 48.66 161 GLU A CA 1
ATOM 1270 C C . GLU A 1 161 ? 0.181 -23.995 18.569 1.00 48.66 161 GLU A C 1
ATOM 1272 O O . GLU A 1 161 ? -0.735 -23.840 19.377 1.00 48.66 161 GLU A O 1
ATOM 1277 N N . SER A 1 162 ? 0.482 -25.185 18.053 1.00 42.94 162 SER A N 1
ATOM 1278 C CA . SER A 1 162 ? -0.032 -26.446 18.556 1.00 42.94 162 SER A CA 1
ATOM 1279 C C . SER A 1 162 ? 0.308 -26.530 20.036 1.00 42.94 162 SER A C 1
ATOM 1281 O O . SER A 1 162 ? 1.482 -26.514 20.401 1.00 42.94 162 SER A O 1
ATOM 1283 N N . ALA A 1 163 ? -0.729 -26.601 20.866 1.00 44.72 163 ALA A N 1
ATOM 1284 C CA . ALA A 1 163 ? -0.623 -26.865 22.286 1.00 44.72 163 ALA A CA 1
ATOM 1285 C C . ALA A 1 163 ? 0.194 -28.145 22.509 1.00 44.72 163 ALA A C 1
ATOM 1287 O O . ALA A 1 163 ? -0.292 -29.251 22.276 1.00 44.72 163 ALA A O 1
ATOM 1288 N N . THR A 1 164 ? 1.433 -27.992 22.969 1.00 41.09 164 THR A N 1
ATOM 1289 C CA . THR A 1 164 ? 2.161 -29.071 23.630 1.00 41.09 164 THR A CA 1
ATOM 1290 C C . THR A 1 164 ? 1.564 -29.197 25.026 1.00 41.09 164 THR A C 1
ATOM 1292 O O . THR A 1 164 ? 1.890 -28.427 25.925 1.00 41.09 164 THR A O 1
ATOM 1295 N N . GLN A 1 165 ? 0.622 -30.127 25.173 1.00 41.66 165 GLN A N 1
ATOM 1296 C CA . GLN A 1 165 ? 0.295 -30.714 26.466 1.00 41.66 165 GLN A CA 1
ATOM 1297 C C . GLN A 1 165 ? 1.485 -31.574 26.909 1.00 41.66 165 GLN A C 1
ATOM 1299 O O . GLN A 1 165 ? 1.966 -32.408 26.140 1.00 41.66 165 GLN A O 1
ATOM 1304 N N . GLY A 1 166 ? 1.939 -31.349 28.137 1.00 43.69 166 GLY A N 1
ATOM 1305 C CA . GLY A 1 166 ? 2.904 -32.156 28.875 1.00 43.69 166 GLY A CA 1
ATOM 1306 C C . GLY A 1 166 ? 2.766 -31.840 30.351 1.00 43.69 166 GLY A C 1
ATOM 1307 O O . GLY A 1 166 ? 2.774 -30.630 30.665 1.00 43.69 166 GLY A O 1
#

Nearest PDB structures (foldseek):
  5lmr-assembly1_X  TM=8.173E-01  e=1.706E-18  Thermus thermophilus HB8
  5lmv-assembly1_X  TM=7.067E-01  e=5.605E-17  Thermus thermophilus HB8
  1tig-assembly1_A  TM=9.610E-01  e=9.391E-12  Geobacillus stearothermophilus
  2m71-assembly1_A  TM=8.255E-01  e=2.608E-09  Campylobacter jejuni
  7po1-assembly1_8  TM=6.011E-01  e=1.028E-10  Homo sapiens

Secondary structure (DSSP, 8-state):
--TTS----S--HHHHHHHHHHTT-EEEEEETTSSS-EEEEE-HHHHHHHHHHHHHHHHHH-----EEEEEE-TT--HHHHHHHHHHHHHHHHTT-EEEEEEE--GGGGG-HHHHHHHHHHHHHHTTTTEEEEEEEEEETTEEEEEEEESSPPPP-----------

InterPro domains:
  IPR001288 Translation initiation factor 3 [MF_00080] (1-152)
  IPR001288 Translation initiation factor 3 [PTHR10938] (3-157)
  IPR001288 Translation initiation factor 3 [TIGR00168] (2-151)
  IPR019813 Translation initiation factor 3, conserved site [PS00938] (40-53)
  IPR019814 Translation initiation factor 3, N-terminal [PF05198] (2-58)
  IPR019815 Translation initiation factor 3, C-terminal [PF00707] (66-150)
  IPR036787 Translation initiation factor 3 (IF-3), N-terminal domain superfamily [G3DSA:3.10.20.80] (1-57)
  IPR036787 Translation initiation factor 3 (IF-3), N-terminal domain superfamily [SSF54364] (2-60)
  IPR036788 Translation initiation factor 3 (IF-3), C-terminal domain superfamily [G3DSA:3.30.110.10] (58-152)
  IPR036788 Translation initiation factor 3 (IF-3), C-terminal domain superfamily [SSF55200] (67-151)

Solvent-accessible surface area (backbone atoms only — not comparable to full-atom values): 9555 Å² total; per-residue (Å²): 55,41,74,91,65,47,82,79,68,94,74,55,70,68,58,48,49,48,55,12,59,77,66,78,34,37,71,39,74,78,35,75,86,45,90,75,58,41,45,33,30,39,57,60,70,60,50,52,50,53,52,51,49,53,51,52,51,50,58,71,68,52,75,76,70,46,79,44,79,45,82,49,47,73,85,58,52,72,69,59,46,53,54,54,49,52,50,51,53,52,37,23,71,59,17,20,29,38,39,38,33,30,49,47,60,80,82,42,60,85,43,60,67,49,43,50,54,53,50,52,50,53,52,60,80,42,47,94,47,27,47,77,74,37,73,82,42,80,56,88,56,32,32,36,31,31,35,35,28,72,54,68,52,62,73,81,78,74,74,78,79,74,81,80,84,128

Radius of gyration: 28.68 Å; Cα contacts (8 Å, |Δi|>4): 214; chains: 1; bounding box: 59×48×70 Å

Sequence (166 aa):
MGAEGEQIGIVSIGEAMRL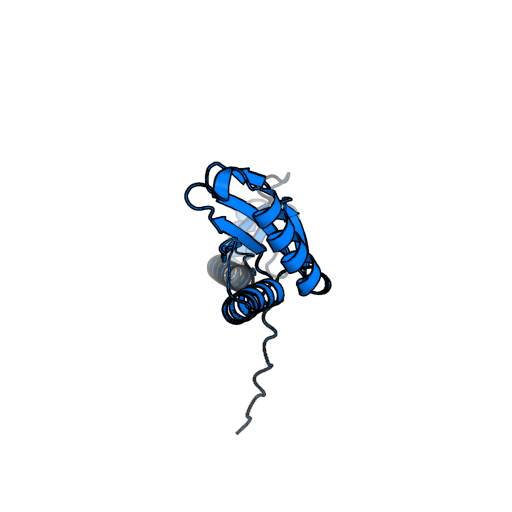AQEADLDLVEVAPTARPPVCKLMDYGKFKYESDQKRREARKNQVQTVIKEMKLRPKIDPHDYETKKGHVVRFLKAGDKVKITIMFRGREQSRPELGIRLLQRLSTDVADLGYVEAQPKQDGRNMTMVMAPHKGPAKPQRVPESATQG

Organism: NCBI:txid795642